Protein AF-A0A9D6E3X4-F1 (afdb_monomer)

Structure (mmCIF, N/CA/C/O backbone):
data_AF-A0A9D6E3X4-F1
#
_entry.id   AF-A0A9D6E3X4-F1
#
loop_
_atom_site.group_PDB
_atom_site.id
_atom_site.type_symbol
_atom_site.label_atom_id
_atom_site.label_alt_id
_atom_site.label_comp_id
_atom_site.label_asym_id
_atom_site.label_entity_id
_atom_site.label_seq_id
_atom_site.pdbx_PDB_ins_code
_atom_site.Cartn_x
_atom_site.Cartn_y
_atom_site.Cartn_z
_atom_site.occupancy
_atom_site.B_iso_or_equiv
_atom_site.auth_seq_id
_atom_site.auth_comp_id
_atom_site.auth_asym_id
_atom_site.auth_atom_id
_atom_site.pdbx_PDB_model_num
ATOM 1 N N . MET A 1 1 ? 12.558 -3.930 10.396 1.00 75.50 1 MET A N 1
ATOM 2 C CA . MET A 1 1 ? 11.407 -4.057 11.319 1.00 75.50 1 MET A CA 1
ATOM 3 C C . MET A 1 1 ? 10.212 -3.394 10.654 1.00 75.50 1 MET A C 1
ATOM 5 O O . MET A 1 1 ? 10.364 -2.270 10.200 1.00 75.50 1 MET A O 1
ATOM 9 N N . LYS A 1 2 ? 9.081 -4.096 10.524 1.00 90.69 2 LYS A N 1
ATOM 10 C CA . LYS A 1 2 ? 7.844 -3.593 9.907 1.00 90.69 2 LYS A CA 1
ATOM 11 C C . LYS A 1 2 ? 6.814 -3.399 11.021 1.00 90.69 2 LYS A C 1
ATOM 13 O O . LYS A 1 2 ? 6.560 -4.348 11.753 1.00 90.69 2 LYS A O 1
ATOM 18 N N . VAL A 1 3 ? 6.278 -2.188 11.178 1.00 94.25 3 VAL A N 1
ATOM 19 C CA . VAL A 1 3 ? 5.265 -1.859 12.198 1.00 94.25 3 VAL A CA 1
ATOM 20 C C . VAL A 1 3 ? 3.967 -1.542 11.470 1.00 94.25 3 VAL A C 1
ATOM 22 O O . VAL A 1 3 ? 3.782 -0.434 10.982 1.00 94.25 3 VAL A O 1
ATOM 25 N N . THR A 1 4 ? 3.102 -2.544 11.339 1.00 96.94 4 THR A N 1
ATOM 26 C CA . THR A 1 4 ? 1.777 -2.379 10.719 1.00 96.94 4 THR A CA 1
ATOM 27 C C . THR A 1 4 ? 0.796 -1.736 11.696 1.00 96.94 4 THR A C 1
ATOM 29 O O . THR A 1 4 ? 1.048 -1.679 12.903 1.00 96.94 4 THR A O 1
ATOM 32 N N . ALA A 1 5 ? -0.364 -1.323 11.193 1.00 97.19 5 ALA A N 1
ATOM 33 C CA . ALA A 1 5 ? -1.427 -0.757 12.014 1.00 97.19 5 ALA A CA 1
ATOM 34 C C . ALA A 1 5 ? -1.916 -1.696 13.134 1.00 97.19 5 ALA A C 1
ATOM 36 O O . ALA A 1 5 ? -2.306 -1.214 14.193 1.00 97.19 5 ALA A O 1
ATOM 37 N N . GLU A 1 6 ? -1.812 -3.019 12.959 1.00 96.44 6 GLU A N 1
ATOM 38 C CA . GLU A 1 6 ? -2.165 -4.016 13.989 1.00 96.44 6 GLU A CA 1
ATOM 39 C C . GLU A 1 6 ? -1.276 -3.948 15.238 1.00 96.44 6 GLU A C 1
ATOM 41 O O . GLU A 1 6 ? -1.675 -4.382 16.315 1.00 96.44 6 GLU A O 1
ATOM 46 N N . HIS A 1 7 ? -0.073 -3.388 15.110 1.00 96.62 7 HIS A N 1
ATOM 47 C CA . HIS A 1 7 ? 0.843 -3.195 16.232 1.00 96.62 7 HIS A CA 1
ATOM 48 C C . HIS A 1 7 ? 0.529 -1.914 17.025 1.00 96.62 7 HIS A C 1
ATOM 50 O O . HIS A 1 7 ? 1.145 -1.665 18.062 1.00 96.62 7 HIS A O 1
ATOM 56 N N . CYS A 1 8 ? -0.398 -1.074 16.550 1.00 96.50 8 CYS A N 1
ATOM 57 C CA . CYS A 1 8 ? -0.779 0.163 17.218 1.00 96.50 8 CYS A CA 1
ATOM 58 C C . CYS A 1 8 ? -1.953 -0.090 18.180 1.00 96.50 8 CYS A C 1
ATOM 60 O O . CYS A 1 8 ? -3.070 -0.316 17.721 1.00 96.50 8 CYS A O 1
ATOM 62 N N . PRO A 1 9 ? -1.781 0.055 19.509 1.00 96.56 9 PRO A N 1
ATOM 63 C CA . PRO A 1 9 ? -2.847 -0.228 20.478 1.00 96.56 9 PRO A CA 1
ATOM 64 C C . PRO A 1 9 ? -4.035 0.746 20.404 1.00 96.56 9 PRO A C 1
ATOM 66 O O . PRO A 1 9 ? -5.058 0.524 21.042 1.00 96.56 9 PRO A O 1
ATOM 69 N N 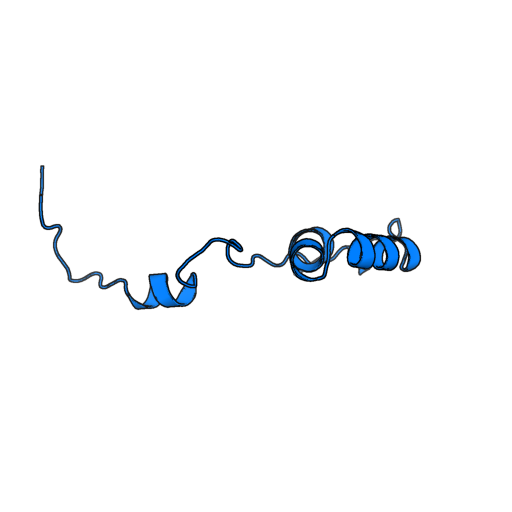. ARG A 1 10 ? -3.906 1.845 19.648 1.00 97.75 10 ARG A N 1
ATOM 70 C CA . ARG A 1 10 ? -4.984 2.818 19.410 1.00 97.75 10 ARG A CA 1
ATOM 71 C C . ARG A 1 10 ? -5.841 2.478 18.188 1.00 97.75 10 ARG A C 1
ATOM 73 O O . ARG A 1 10 ? -6.835 3.158 17.958 1.00 97.75 10 ARG A O 1
ATOM 80 N N . ILE A 1 11 ? -5.456 1.469 17.406 1.00 97.81 11 ILE A N 1
ATOM 81 C CA . ILE A 1 11 ? -6.176 1.030 16.212 1.00 97.81 11 ILE A CA 1
ATOM 82 C C . ILE A 1 11 ? -6.801 -0.329 16.520 1.00 97.81 11 ILE A C 1
ATOM 84 O O . ILE A 1 11 ? -6.102 -1.308 16.768 1.00 97.81 11 ILE A O 1
ATOM 88 N N . THR A 1 12 ? -8.130 -0.386 16.546 1.00 98.12 12 THR A N 1
ATOM 89 C CA . THR A 1 12 ? -8.859 -1.619 16.858 1.00 98.12 12 THR A CA 1
ATOM 90 C C . THR A 1 12 ? -9.021 -2.498 15.621 1.00 98.12 12 THR A C 1
ATOM 92 O O . THR A 1 12 ? -8.992 -2.016 14.487 1.00 98.12 12 THR A O 1
ATOM 95 N N . ARG A 1 13 ? -9.260 -3.797 15.837 1.00 97.38 13 ARG A N 1
ATOM 96 C CA . ARG A 1 13 ? -9.601 -4.739 14.760 1.00 97.38 13 ARG A CA 1
ATOM 97 C C . ARG A 1 13 ? -10.839 -4.278 13.985 1.00 97.38 13 ARG A C 1
ATOM 99 O O . ARG A 1 13 ? -10.770 -4.147 12.772 1.00 97.38 13 ARG A O 1
ATOM 106 N N . ASP A 1 14 ? -11.905 -3.911 14.694 1.00 98.31 14 ASP A N 1
ATOM 107 C CA . ASP A 1 14 ? -13.157 -3.436 14.091 1.00 98.31 14 ASP A CA 1
ATOM 108 C C . ASP A 1 14 ? -12.976 -2.186 13.217 1.00 98.31 14 ASP A C 1
ATOM 110 O O . ASP A 1 14 ? -13.723 -1.967 12.264 1.00 98.31 14 ASP A O 1
ATOM 114 N N . PHE A 1 15 ? -12.010 -1.322 13.542 1.00 98.19 15 PHE A N 1
ATOM 115 C CA . PHE A 1 15 ? -11.662 -0.197 12.679 1.00 98.19 15 PHE A CA 1
ATOM 116 C C . PHE A 1 15 ? -11.021 -0.695 11.379 1.00 98.19 15 PHE A C 1
ATOM 118 O O . PHE A 1 15 ? -11.495 -0.344 10.304 1.00 98.19 15 PHE A O 1
ATOM 125 N N . LEU A 1 16 ? -10.007 -1.558 11.476 1.00 98.25 16 LEU A N 1
ATOM 126 C CA . LEU A 1 16 ? -9.304 -2.108 10.314 1.00 98.25 16 LEU A CA 1
ATOM 127 C C . LEU A 1 16 ? -10.231 -2.897 9.381 1.00 98.25 16 LEU A C 1
ATOM 129 O O . LEU A 1 16 ? -10.111 -2.773 8.164 1.00 98.25 16 LEU A O 1
ATOM 133 N N . ASP A 1 17 ? -11.175 -3.658 9.933 1.00 98.25 17 ASP A N 1
ATOM 134 C CA . ASP A 1 17 ? -12.123 -4.448 9.144 1.00 98.25 17 ASP A CA 1
ATOM 135 C C . ASP A 1 17 ? -13.082 -3.546 8.350 1.00 98.25 17 ASP A C 1
ATOM 137 O O . ASP A 1 17 ? -13.342 -3.794 7.169 1.00 98.25 17 ASP A O 1
ATOM 141 N N . ARG A 1 18 ? -13.559 -2.450 8.962 1.00 98.31 18 ARG A N 1
ATOM 142 C CA . ARG A 1 18 ? -14.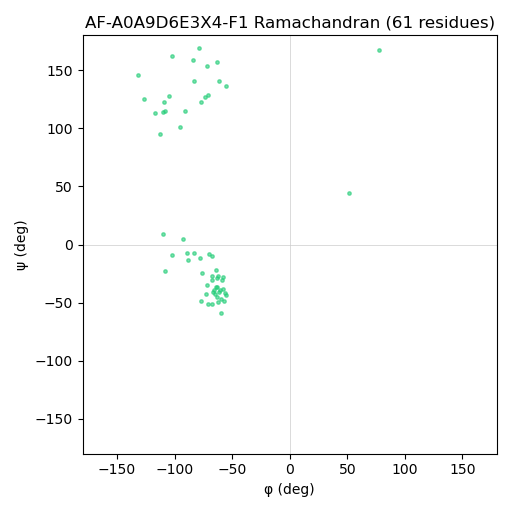377 -1.441 8.267 1.00 98.31 18 ARG A CA 1
ATOM 143 C C . ARG A 1 18 ? -13.590 -0.721 7.179 1.00 98.31 18 ARG A C 1
ATOM 145 O O . ARG A 1 18 ? -14.117 -0.525 6.088 1.00 98.31 18 ARG A O 1
ATOM 152 N N . GLU A 1 19 ? -12.345 -0.354 7.460 1.00 98.44 19 GLU A N 1
ATOM 153 C CA . GLU A 1 19 ? -11.476 0.303 6.484 1.00 98.44 19 GLU A CA 1
ATOM 154 C C . GLU A 1 19 ? -11.211 -0.608 5.286 1.00 98.44 19 GLU A C 1
ATOM 156 O O . GLU A 1 19 ? -11.453 -0.199 4.153 1.00 98.44 19 GLU A O 1
ATOM 161 N N . ARG A 1 20 ? -10.820 -1.869 5.519 1.00 98.12 20 ARG A N 1
ATOM 162 C CA . ARG A 1 20 ? -10.607 -2.865 4.456 1.00 98.12 20 ARG A CA 1
ATOM 163 C C . ARG A 1 20 ? -11.845 -3.038 3.576 1.00 98.12 20 ARG A C 1
ATOM 165 O O . ARG A 1 20 ? -11.713 -3.084 2.357 1.00 98.12 20 ARG A O 1
ATOM 172 N N . ALA A 1 21 ? -13.035 -3.108 4.172 1.00 98.25 21 ALA A N 1
ATOM 173 C CA . ALA A 1 21 ? -14.286 -3.209 3.421 1.00 98.25 21 ALA A CA 1
ATOM 174 C C . ALA A 1 21 ? -14.612 -1.936 2.612 1.00 98.25 21 ALA A C 1
ATOM 176 O O . ALA A 1 21 ? -15.236 -2.032 1.559 1.00 98.25 21 ALA A O 1
ATOM 177 N N . SER A 1 22 ? -14.192 -0.762 3.093 1.00 98.31 22 SER A N 1
ATOM 178 C CA . SER A 1 22 ? -14.445 0.541 2.465 1.00 98.31 22 SER A CA 1
ATOM 179 C C . SER A 1 22 ? -13.536 0.805 1.260 1.00 98.31 22 SER A C 1
ATOM 181 O O . SER A 1 22 ? -14.017 1.182 0.193 1.00 98.31 22 SER A O 1
ATOM 183 N N . ILE A 1 23 ? -12.224 0.593 1.416 1.00 97.19 23 ILE A N 1
ATOM 184 C CA . ILE A 1 23 ? -11.217 0.967 0.403 1.00 97.19 23 ILE A CA 1
ATOM 185 C C . ILE A 1 23 ? -10.718 -0.223 -0.428 1.00 97.19 23 ILE A C 1
ATOM 187 O O . ILE A 1 23 ? -10.025 -0.038 -1.428 1.00 97.19 23 ILE A O 1
ATOM 191 N N . GLY A 1 24 ? -11.081 -1.447 -0.038 1.00 97.38 24 GLY A N 1
ATOM 192 C CA . GLY A 1 24 ? -10.641 -2.680 -0.679 1.00 97.38 24 GLY A CA 1
ATOM 193 C C . GLY A 1 24 ? -9.216 -3.096 -0.304 1.00 97.38 24 GLY A C 1
ATOM 194 O O . GLY A 1 24 ? -8.428 -2.344 0.271 1.00 97.38 24 GLY A O 1
ATOM 195 N N . ASP A 1 25 ? -8.876 -4.336 -0.658 1.00 96.75 25 ASP A N 1
ATOM 196 C CA . ASP A 1 25 ? -7.628 -4.984 -0.243 1.00 96.75 25 ASP A CA 1
ATOM 197 C C . ASP A 1 25 ? -6.365 -4.285 -0.759 1.00 96.75 25 ASP A C 1
ATOM 199 O O . ASP A 1 25 ? -5.370 -4.230 -0.038 1.00 96.75 25 ASP A O 1
ATOM 203 N N . TRP A 1 26 ? -6.396 -3.750 -1.985 1.00 95.19 26 TRP A N 1
ATOM 204 C CA . TRP A 1 26 ? -5.233 -3.098 -2.592 1.00 95.19 26 TRP A CA 1
ATOM 205 C C . TRP A 1 26 ? -4.767 -1.904 -1.758 1.00 95.19 26 TRP A C 1
ATOM 207 O O . TRP A 1 26 ? -3.659 -1.9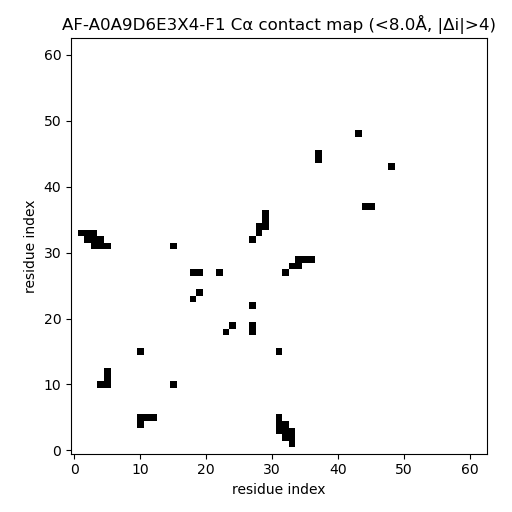12 -1.227 1.00 95.19 26 TRP A O 1
ATOM 217 N N . TRP A 1 27 ? -5.656 -0.933 -1.556 1.00 95.81 27 TRP A N 1
ATOM 218 C CA . TRP A 1 27 ? -5.377 0.271 -0.780 1.00 95.81 27 TRP A CA 1
ATOM 219 C C . TRP A 1 27 ? -5.136 -0.040 0.700 1.00 95.81 27 TRP A C 1
ATOM 221 O O . TRP A 1 27 ? -4.207 0.497 1.296 1.00 95.81 27 TRP A O 1
ATOM 231 N N . TYR A 1 28 ? -5.885 -0.983 1.285 1.00 97.88 28 TYR A N 1
ATOM 232 C CA . TYR A 1 28 ? -5.685 -1.395 2.679 1.00 97.88 28 TYR A CA 1
ATOM 233 C C . TYR A 1 28 ? -4.255 -1.876 2.958 1.00 97.88 28 TYR A C 1
ATOM 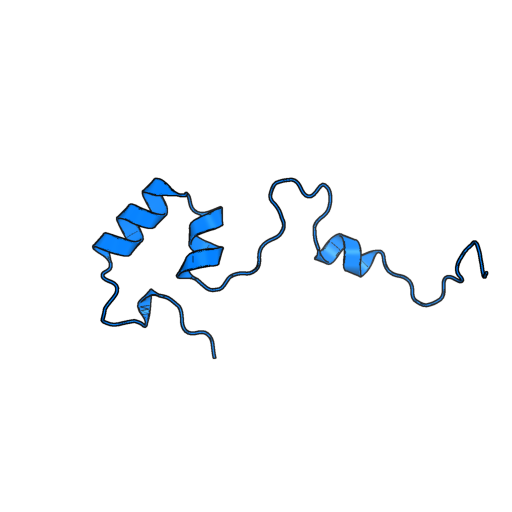235 O O . TYR A 1 28 ? -3.671 -1.544 3.991 1.00 97.88 28 TYR A O 1
ATOM 243 N N . ARG A 1 29 ? -3.668 -2.656 2.044 1.00 96.81 29 ARG A N 1
ATOM 244 C CA . ARG A 1 29 ? -2.296 -3.164 2.196 1.00 96.81 29 ARG A CA 1
ATOM 245 C C . ARG A 1 29 ? -1.267 -2.032 2.202 1.00 96.81 29 ARG A C 1
ATOM 247 O O . ARG A 1 29 ? -0.307 -2.092 2.971 1.00 96.81 29 ARG A O 1
ATOM 254 N N . GLN A 1 30 ? -1.485 -0.996 1.400 1.00 95.62 30 GLN A N 1
ATOM 255 C CA . GLN A 1 30 ? -0.587 0.155 1.338 1.00 95.62 30 GLN A CA 1
ATOM 256 C C . GLN A 1 30 ? -0.686 0.997 2.614 1.00 95.62 30 GLN A C 1
ATOM 258 O O . GLN A 1 30 ? 0.323 1.215 3.287 1.00 95.62 30 GLN A O 1
ATOM 263 N N . GLU A 1 31 ? -1.909 1.358 3.005 1.00 95.75 31 GLU A N 1
ATOM 264 C CA . GLU A 1 31 ? -2.170 2.264 4.129 1.00 95.75 31 GLU A CA 1
ATOM 265 C C . GLU A 1 31 ? -1.909 1.623 5.502 1.00 95.75 31 GLU A C 1
ATOM 267 O O . GLU A 1 31 ? -1.305 2.235 6.384 1.00 95.75 31 GLU A O 1
ATOM 272 N N . TYR A 1 32 ? -2.326 0.368 5.702 1.00 97.25 32 TYR A N 1
ATOM 273 C CA . TYR A 1 32 ? -2.326 -0.267 7.027 1.00 97.25 32 TYR A CA 1
ATOM 274 C C . TYR A 1 32 ? -1.262 -1.348 7.199 1.00 97.25 32 TYR A C 1
ATOM 276 O O . TYR A 1 32 ? -0.867 -1.652 8.332 1.00 97.25 32 TYR A O 1
ATOM 284 N N . LEU A 1 33 ? -0.780 -1.931 6.098 1.00 96.44 33 LEU A N 1
ATOM 285 C CA . LEU A 1 33 ? 0.219 -2.995 6.128 1.00 96.44 33 LEU A CA 1
ATOM 286 C C . LEU A 1 33 ? 1.577 -2.554 5.595 1.00 96.44 33 LEU A C 1
ATOM 288 O O . LEU A 1 33 ? 2.428 -3.419 5.472 1.00 96.44 33 LEU A O 1
ATOM 292 N N . CYS A 1 34 ? 1.837 -1.271 5.331 1.00 95.06 34 CYS A N 1
ATOM 293 C CA . CYS A 1 34 ? 3.142 -0.785 4.854 1.00 95.06 34 CYS A CA 1
ATOM 294 C C . CYS A 1 34 ? 3.659 -1.568 3.633 1.00 95.06 34 CYS A C 1
ATOM 296 O O . CYS A 1 34 ? 4.812 -2.016 3.612 1.00 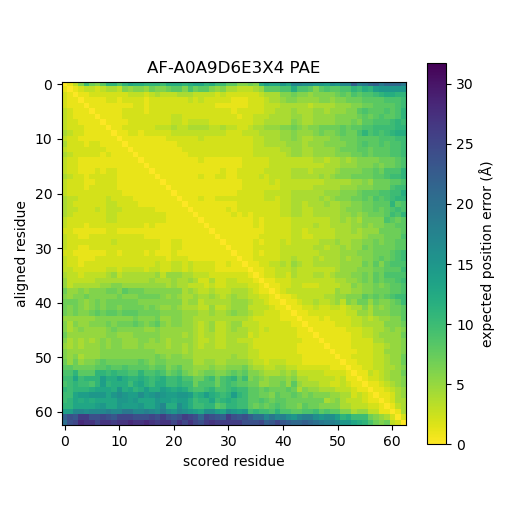95.06 34 CYS A O 1
ATOM 298 N N . GLU A 1 35 ? 2.785 -1.822 2.663 1.00 94.88 35 GLU A N 1
ATOM 299 C CA . GLU A 1 35 ? 3.143 -2.499 1.419 1.00 94.88 35 GLU A CA 1
ATOM 300 C C . GLU A 1 35 ? 3.217 -1.498 0.273 1.00 94.88 35 GLU A C 1
ATOM 302 O O . GLU A 1 35 ? 2.282 -0.749 0.017 1.00 94.88 35 GLU A O 1
ATOM 307 N N . TRP A 1 36 ? 4.337 -1.499 -0.441 1.00 90.81 36 TRP A N 1
ATOM 308 C CA . TRP A 1 36 ? 4.504 -0.693 -1.643 1.00 90.81 36 TRP A CA 1
ATOM 309 C C . TRP A 1 36 ? 4.180 -1.573 -2.842 1.00 90.81 36 TRP A C 1
ATOM 311 O O . TRP A 1 36 ? 4.974 -2.434 -3.212 1.00 90.81 36 TRP A O 1
ATOM 321 N N . LEU A 1 37 ? 2.973 -1.403 -3.372 1.00 92.62 37 LEU A N 1
ATOM 322 C CA . LEU A 1 37 ? 2.475 -2.113 -4.543 1.00 92.62 37 LEU A CA 1
ATOM 323 C C . LEU A 1 37 ? 2.549 -1.203 -5.776 1.00 92.62 37 LEU A C 1
ATOM 325 O O . LEU A 1 37 ? 2.652 0.019 -5.640 1.00 92.62 37 LEU A O 1
ATOM 329 N N . ASP A 1 38 ? 2.485 -1.802 -6.963 1.00 93.06 38 ASP A N 1
ATOM 330 C CA . ASP A 1 38 ? 2.503 -1.062 -8.226 1.00 93.06 38 ASP A CA 1
ATOM 331 C C . ASP A 1 38 ? 1.273 -0.135 -8.380 1.00 93.06 38 ASP A C 1
ATOM 333 O O . ASP A 1 38 ? 0.233 -0.330 -7.753 1.00 93.06 38 ASP A O 1
ATOM 337 N N . PRO A 1 39 ? 1.334 0.920 -9.198 1.00 90.62 39 PRO A N 1
ATOM 338 C CA . PRO A 1 39 ? 0.132 1.673 -9.537 1.00 90.62 39 PRO A CA 1
ATOM 339 C C . PRO A 1 39 ? -0.894 0.785 -10.260 1.00 90.62 39 PRO A C 1
ATOM 341 O O . PRO A 1 39 ? -0.527 -0.029 -11.108 1.00 90.62 39 PRO A O 1
ATOM 344 N N . LEU A 1 40 ? -2.185 0.952 -9.954 1.00 88.44 40 LEU A N 1
ATOM 345 C CA . LEU A 1 40 ? -3.268 0.168 -10.575 1.00 88.44 40 LEU A CA 1
ATOM 346 C C . LEU A 1 40 ? -3.368 0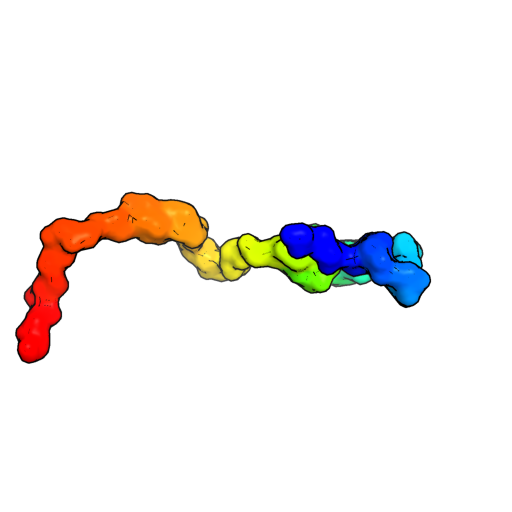.376 -12.093 1.00 88.44 40 LEU A C 1
ATOM 348 O O . LEU A 1 40 ? -3.858 -0.491 -12.811 1.00 88.44 40 LEU A O 1
ATOM 352 N N . ASP A 1 41 ? -2.937 1.538 -12.567 1.00 92.25 41 ASP A N 1
ATOM 353 C CA . ASP A 1 41 ? -2.903 1.944 -13.967 1.00 92.25 41 ASP A CA 1
ATOM 354 C C . ASP A 1 41 ? -1.558 1.645 -14.647 1.00 92.25 41 ASP A C 1
ATOM 356 O O . ASP A 1 41 ? -1.366 1.990 -15.816 1.00 92.25 41 ASP A O 1
ATOM 360 N N . SER A 1 42 ? -0.627 0.983 -13.952 1.00 92.81 42 SER A N 1
ATOM 361 C CA . SER A 1 42 ? 0.648 0.596 -14.543 1.00 92.81 42 SER A CA 1
ATOM 362 C C . SER A 1 42 ? 0.461 -0.524 -15.566 1.00 92.81 42 SER A C 1
ATOM 364 O O . SER A 1 42 ? -0.120 -1.567 -15.276 1.00 92.81 42 SER A O 1
ATOM 366 N N . ALA A 1 43 ? 1.004 -0.332 -16.770 1.00 95.06 43 ALA A N 1
ATOM 367 C CA . ALA A 1 43 ? 0.990 -1.354 -17.817 1.00 95.06 43 ALA A CA 1
ATOM 368 C C . ALA A 1 43 ? 2.013 -2.484 -17.576 1.00 95.06 43 ALA A C 1
ATOM 370 O O . ALA A 1 43 ? 1.827 -3.590 -18.078 1.00 95.06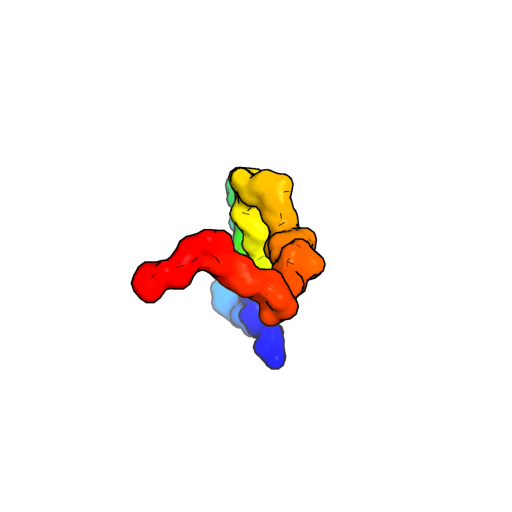 43 ALA A O 1
ATOM 371 N N . PHE A 1 44 ? 3.084 -2.208 -16.824 1.00 95.06 44 PHE A N 1
ATOM 372 C CA . PHE A 1 44 ? 4.158 -3.155 -16.505 1.00 95.06 44 PHE A CA 1
ATOM 373 C C . PHE A 1 44 ? 4.452 -3.136 -15.003 1.00 95.06 44 PHE A C 1
ATOM 375 O O . PHE A 1 44 ? 4.361 -2.078 -14.371 1.00 95.06 44 PHE A O 1
ATOM 382 N N . GLY A 1 45 ? 4.822 -4.285 -14.432 1.00 93.88 45 GLY A N 1
ATOM 383 C CA . GLY A 1 45 ? 5.217 -4.361 -13.026 1.00 93.88 45 GLY A CA 1
ATOM 384 C C . GLY A 1 45 ? 6.583 -3.721 -12.784 1.00 93.88 45 GLY A C 1
ATOM 385 O O . GLY A 1 45 ? 7.435 -3.686 -13.679 1.00 93.88 45 GLY A O 1
ATOM 386 N N . THR A 1 46 ? 6.834 -3.242 -11.562 1.00 93.88 46 THR A N 1
ATOM 387 C CA . THR A 1 46 ? 8.139 -2.640 -11.225 1.00 93.88 46 THR A CA 1
ATOM 388 C C . THR A 1 46 ? 9.295 -3.620 -11.45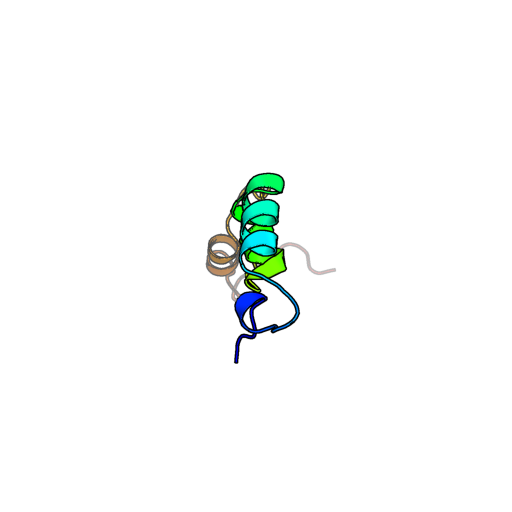8 1.00 93.88 46 THR A C 1
ATOM 390 O O . THR A 1 46 ? 10.364 -3.220 -11.923 1.00 93.88 46 THR A O 1
ATOM 393 N N . ASP A 1 47 ? 9.099 -4.902 -11.152 1.00 94.44 47 ASP A N 1
ATOM 394 C CA . ASP A 1 47 ? 10.147 -5.910 -11.320 1.00 94.44 47 ASP A CA 1
ATOM 395 C C . ASP A 1 47 ? 10.417 -6.229 -12.796 1.00 94.44 47 ASP A C 1
ATOM 397 O O . ASP A 1 47 ? 11.580 -6.387 -13.167 1.00 94.44 47 ASP A O 1
ATOM 401 N N . ASP A 1 48 ? 9.392 -6.206 -13.656 1.00 95.31 48 ASP A N 1
ATOM 402 C CA . ASP A 1 48 ? 9.562 -6.340 -15.109 1.00 95.31 48 ASP A CA 1
ATOM 403 C C . ASP A 1 48 ? 10.377 -5.169 -15.673 1.00 95.31 48 ASP A C 1
ATOM 405 O O . ASP A 1 48 ? 11.319 -5.368 -16.441 1.00 95.31 48 ASP A O 1
ATOM 409 N N . ILE A 1 49 ? 10.062 -3.939 -15.244 1.00 94.81 49 ILE A N 1
ATOM 410 C CA . ILE A 1 49 ? 10.808 -2.735 -15.637 1.00 94.81 49 ILE A CA 1
ATOM 411 C C . ILE A 1 49 ? 12.271 -2.863 -15.211 1.00 94.81 49 ILE A C 1
ATOM 413 O O . ILE A 1 49 ? 13.164 -2.612 -16.016 1.00 94.81 49 ILE A O 1
ATOM 417 N N . ARG A 1 50 ? 12.532 -3.273 -13.963 1.00 94.75 50 ARG A N 1
ATOM 418 C CA . ARG A 1 50 ? 13.901 -3.471 -13.461 1.00 94.75 50 ARG A CA 1
ATOM 419 C C . ARG A 1 50 ? 14.649 -4.547 -14.238 1.00 94.75 50 ARG A C 1
ATOM 421 O O . ARG A 1 50 ? 15.825 -4.352 -14.527 1.00 94.75 50 ARG A O 1
ATOM 428 N N . ALA A 1 51 ? 13.987 -5.650 -14.578 1.00 95.38 51 ALA A N 1
ATOM 429 C CA . ALA A 1 51 ? 14.580 -6.738 -15.350 1.00 95.38 51 ALA A CA 1
ATOM 430 C C . ALA A 1 51 ? 14.901 -6.334 -16.798 1.00 95.38 51 ALA A C 1
ATOM 432 O O . ALA A 1 51 ? 15.819 -6.890 -17.396 1.00 95.38 51 ALA A O 1
ATOM 433 N N . ALA A 1 52 ? 14.178 -5.359 -17.353 1.00 94.31 52 ALA A N 1
ATOM 434 C CA . ALA A 1 52 ? 14.422 -4.837 -18.693 1.00 94.31 52 ALA A CA 1
ATOM 435 C C . ALA A 1 52 ? 15.616 -3.864 -18.776 1.00 94.31 52 ALA A C 1
ATOM 437 O O . ALA A 1 52 ? 16.036 -3.514 -19.880 1.00 94.31 52 ALA A O 1
ATOM 438 N N . LEU A 1 53 ? 16.159 -3.402 -17.642 1.00 92.62 53 LEU A N 1
ATOM 439 C CA . LEU A 1 53 ? 17.292 -2.477 -17.632 1.00 92.62 53 LEU A CA 1
ATOM 440 C C . LEU A 1 53 ? 18.606 -3.209 -17.922 1.00 92.62 53 LEU A C 1
ATOM 442 O O . LEU A 1 53 ? 19.028 -4.082 -17.165 1.00 92.62 53 LEU A O 1
ATOM 446 N N . ASP A 1 54 ? 19.300 -2.770 -18.970 1.00 92.81 54 ASP A N 1
ATOM 447 C CA . ASP A 1 54 ? 20.654 -3.207 -19.306 1.00 92.81 54 ASP A CA 1
ATOM 448 C C . ASP A 1 54 ? 21.623 -2.021 -19.222 1.00 92.81 54 ASP A C 1
ATOM 450 O O . ASP A 1 54 ? 21.555 -1.070 -20.003 1.00 92.81 54 ASP A O 1
ATOM 454 N N . ALA A 1 55 ? 22.543 -2.088 -18.257 1.00 89.81 55 ALA A N 1
ATOM 455 C CA . ALA A 1 55 ? 23.531 -1.043 -17.999 1.00 89.81 55 ALA A CA 1
ATOM 456 C C . ALA A 1 55 ? 24.613 -0.925 -19.091 1.00 89.81 55 ALA A C 1
ATOM 458 O O . ALA A 1 55 ? 25.422 0.001 -19.046 1.00 89.81 55 ALA A O 1
ATOM 459 N N . THR A 1 56 ? 24.661 -1.854 -20.050 1.00 93.56 56 THR A N 1
ATOM 460 C CA . THR A 1 56 ? 25.623 -1.837 -21.161 1.00 93.56 56 THR A CA 1
ATOM 461 C C . THR A 1 56 ? 25.125 -1.055 -22.374 1.00 93.56 56 THR A C 1
ATOM 463 O O . THR A 1 56 ? 25.918 -0.718 -23.256 1.00 93.56 56 THR A O 1
ATOM 466 N N . LEU A 1 57 ? 23.832 -0.723 -22.417 1.00 91.88 57 LEU A N 1
ATOM 467 C CA . LEU A 1 57 ? 23.255 0.070 -23.492 1.00 91.88 57 LEU A CA 1
ATOM 468 C C . LEU A 1 57 ? 23.684 1.533 -23.368 1.00 91.88 57 LEU A C 1
ATOM 470 O O . LEU A 1 57 ? 23.484 2.187 -22.345 1.00 91.88 57 LEU A O 1
ATOM 474 N N . THR A 1 58 ? 24.242 2.072 -24.448 1.00 88.81 58 THR A N 1
ATOM 475 C CA . THR A 1 58 ? 24.558 3.496 -24.553 1.00 88.81 58 THR A CA 1
ATOM 476 C C . THR A 1 58 ? 23.323 4.292 -24.990 1.00 88.81 58 THR A C 1
ATOM 478 O O . THR A 1 58 ? 22.596 3.826 -25.873 1.00 88.81 58 THR A O 1
ATOM 481 N N . PRO A 1 59 ? 23.083 5.501 -24.443 1.00 88.50 59 PRO A N 1
ATOM 482 C CA . PRO A 1 59 ? 21.978 6.354 -24.873 1.00 88.50 59 PRO A CA 1
ATOM 483 C C . PRO A 1 59 ? 22.016 6.634 -26.379 1.00 88.50 59 PRO A C 1
ATOM 485 O O . PRO A 1 59 ? 23.070 6.949 -26.926 1.00 88.50 59 PRO A O 1
ATOM 488 N N . LEU A 1 60 ? 20.854 6.563 -27.038 1.00 87.62 60 LEU A N 1
ATOM 489 C CA . LEU A 1 60 ? 20.730 6.812 -28.482 1.00 87.62 60 LEU A CA 1
ATOM 490 C C . LEU A 1 60 ? 21.110 8.251 -28.868 1.00 87.62 60 LEU A C 1
ATOM 492 O O . LEU A 1 60 ? 21.593 8.491 -29.972 1.00 87.62 60 LEU A O 1
ATOM 496 N N . PHE A 1 61 ? 20.916 9.198 -27.948 1.00 89.56 61 PHE A N 1
ATOM 497 C CA . PHE A 1 61 ? 21.342 10.582 -28.098 1.00 89.56 61 PHE A CA 1
ATOM 498 C C . PHE A 1 61 ? 22.177 10.982 -26.886 1.00 89.56 61 PHE A C 1
ATOM 500 O O . PHE A 1 61 ? 21.728 10.878 -25.744 1.00 89.56 61 PHE A O 1
ATOM 507 N N . THR A 1 62 ? 23.385 11.457 -27.148 1.00 80.12 62 THR A N 1
ATOM 508 C CA . THR A 1 62 ? 24.249 12.122 -26.176 1.00 80.12 62 THR A CA 1
ATOM 509 C C . THR A 1 62 ? 24.267 13.596 -26.561 1.00 80.12 62 THR A C 1
ATOM 511 O O . THR A 1 62 ? 24.672 13.909 -27.681 1.00 80.12 62 THR A O 1
ATOM 514 N N . GLY A 1 63 ? 23.728 14.461 -25.698 1.00 66.00 63 GLY A N 1
ATOM 515 C CA . GLY A 1 63 ? 23.731 15.913 -25.913 1.00 66.00 63 GLY A CA 1
ATOM 516 C C . GLY A 1 63 ? 25.131 16.501 -26.019 1.00 66.00 63 GLY A C 1
ATOM 517 O O . GLY A 1 63 ? 26.080 15.859 -25.515 1.00 66.00 63 GLY A O 1
#

Mean predicted aligned error: 4.92 Å

Foldseek 3Di:
DWCFQVNPPVQDPVNLVVVCVVPHDVVSCVRGVVDDADPPPDPDGPVRVVVPDDPPDDDPDDD

Radius of gyration: 18.67 Å; Cα contacts (8 Å, |Δi|>4): 29; chains: 1; bounding box: 40×23×49 Å

Nearest PDB structures (foldseek):
  8dgc-assembly1_H  TM=8.330E-01  e=5.461E+00  Escherichia phage PhiV-1

Solvent-accessible surface area (backbone atoms only — not comparable to full-atom values): 4212 Å² total; per-residue (Å²): 138,86,83,35,47,84,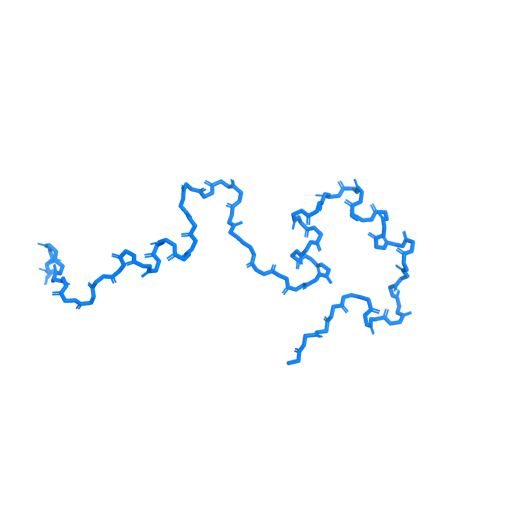75,36,92,88,49,52,69,74,54,53,55,52,49,33,72,71,66,32,67,72,54,37,35,38,77,42,54,75,41,91,72,74,62,91,84,53,92,66,53,68,67,59,56,59,70,68,62,61,92,84,67,73,73,95,72,78,133

pLDDT: mean 93.92, std 5.47, range [66.0, 98.44]

Secondary structure (DSSP, 8-state):
----GGG-TTS-HHHHHHHHHHHHHHHHHHHHH---PPPTT-SS-HHHHHHT--TTPPPS---

Sequence (63 aa):
MKVTAEHCPRITRDFLDRERASIGDWWYRQEYLCEWLDPLDSAFGTDDIRAALDATLTPLFTG